Protein AF-A0A218Q944-F1 (afdb_monomer_lite)

Secondary structure (DSSP, 8-state):
---------TT--THHHHHHHHHHHHHHT-TT--EEEEEHHHHHHHHHTGGGSTT--HHHHHHHHHT-HHHHHHHEEEEEETTEEEEE-TTSSEEEEEEEETTEEEEEEEEEHHHH-TTHHHHS---HHHHHHHH--EEE--HHHHSTT-

Foldseek 3Di:
DDDDDDDPPPDDDPVVVVVVVVVVVVCVVAVQQQFEWEFPAQVCQCVVPQVPDPPDDPLVLVRVLSRDPVSVVVQFDADLDPQWTWGDDPPAQKIWIWGDDPSYIYTQHIHGCVVCPPCNSVVDDDDCVPCVVVRPDTHTDDPVVVVVVD

Structure (mmCIF, N/CA/C/O backbone):
data_AF-A0A218Q944-F1
#
_entry.id   AF-A0A218Q944-F1
#
loop_
_atom_site.group_PDB
_atom_site.id
_atom_site.type_symbol
_atom_site.label_atom_id
_atom_site.label_alt_id
_atom_site.label_comp_id
_atom_site.label_asym_id
_atom_site.label_entity_id
_atom_site.label_seq_id
_atom_site.pdbx_PDB_ins_code
_atom_site.Cartn_x
_atom_site.Cartn_y
_atom_site.Cartn_z
_atom_site.occupancy
_atom_site.B_iso_or_equiv
_atom_site.auth_seq_id
_atom_site.auth_comp_id
_atom_site.auth_asym_id
_atom_site.auth_atom_id
_atom_site.pdbx_PDB_model_num
ATOM 1 N N . MET A 1 1 ? -48.894 -8.361 34.290 1.00 38.28 1 MET A N 1
ATOM 2 C CA . MET A 1 1 ? -47.684 -7.757 33.689 1.00 38.28 1 MET A CA 1
ATOM 3 C C . MET A 1 1 ? -47.153 -8.699 32.625 1.00 38.28 1 MET A C 1
ATOM 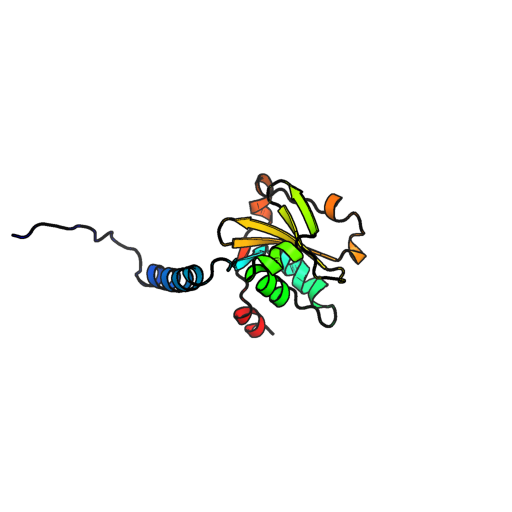5 O O . MET A 1 1 ? -46.630 -9.735 33.010 1.00 38.28 1 MET A O 1
ATOM 9 N N . SER A 1 2 ? -47.337 -8.400 31.334 1.00 38.22 2 SER A N 1
ATOM 10 C CA . SER A 1 2 ? -46.485 -8.900 30.231 1.00 38.22 2 SER A CA 1
ATOM 11 C C . SER A 1 2 ? -47.052 -8.481 28.872 1.00 38.22 2 SER A C 1
ATOM 13 O O . SER A 1 2 ? -48.063 -9.008 28.435 1.00 38.22 2 SER A O 1
ATOM 15 N N . LEU A 1 3 ? -46.377 -7.538 28.223 1.00 32.88 3 LEU A N 1
ATOM 16 C CA . LEU A 1 3 ? -46.339 -7.255 26.780 1.00 32.88 3 LEU A CA 1
ATOM 17 C C . LEU A 1 3 ? -45.047 -6.412 26.567 1.00 32.88 3 LEU A C 1
ATOM 19 O O . LEU A 1 3 ? -44.620 -5.758 27.521 1.00 32.88 3 LEU A O 1
ATOM 23 N N . PRO A 1 4 ? -44.496 -6.243 25.350 1.00 61.34 4 PRO A N 1
ATOM 24 C CA . PRO A 1 4 ? -44.134 -7.245 24.324 1.00 61.34 4 PRO A CA 1
ATOM 25 C C . PRO A 1 4 ? -42.837 -6.862 23.551 1.00 61.34 4 PRO A C 1
ATOM 27 O O . PRO A 1 4 ? -42.647 -5.688 23.282 1.00 61.34 4 PRO A O 1
ATOM 30 N N . TRP A 1 5 ? -41.996 -7.779 23.056 1.00 32.66 5 TRP A N 1
ATOM 31 C CA . TRP A 1 5 ? -41.007 -7.438 21.998 1.00 32.66 5 TRP A CA 1
ATOM 32 C C . TRP A 1 5 ? -40.795 -8.665 21.091 1.00 32.66 5 TRP A C 1
ATOM 34 O O . TRP A 1 5 ? -40.419 -9.722 21.579 1.00 32.66 5 TRP A O 1
ATOM 44 N N . LEU A 1 6 ? -41.303 -8.702 19.853 1.00 36.50 6 LEU A N 1
ATOM 45 C CA . LEU A 1 6 ? -40.901 -7.973 18.637 1.00 36.50 6 LEU A CA 1
ATOM 46 C C . LEU A 1 6 ? -39.575 -8.505 18.061 1.00 36.50 6 LEU A C 1
ATOM 48 O O . LEU A 1 6 ? -38.520 -8.291 18.644 1.00 36.50 6 LEU A O 1
ATOM 52 N N . GLY A 1 7 ? -39.645 -9.135 16.877 1.00 37.97 7 GLY A N 1
ATOM 53 C CA . GLY A 1 7 ? -38.501 -9.168 15.957 1.00 37.97 7 GLY A CA 1
ATOM 54 C C . GLY A 1 7 ? -38.004 -10.513 15.415 1.00 37.97 7 GLY A C 1
ATOM 55 O O . GLY A 1 7 ? -36.804 -10.639 15.211 1.00 37.97 7 GLY A O 1
ATOM 56 N N . MET A 1 8 ? -38.856 -11.496 15.093 1.00 41.44 8 MET A N 1
ATOM 57 C CA . MET A 1 8 ? -38.461 -12.509 14.095 1.00 41.44 8 MET A CA 1
ATOM 58 C C . MET A 1 8 ? -38.542 -11.883 12.697 1.00 41.44 8 MET A C 1
ATOM 60 O O . MET A 1 8 ? -39.564 -11.970 12.015 1.00 41.44 8 MET A O 1
ATOM 64 N N . VAL A 1 9 ? -37.461 -11.229 12.269 1.00 45.34 9 VAL A N 1
ATOM 65 C CA . VAL A 1 9 ? -37.259 -10.916 10.852 1.00 45.34 9 VAL A CA 1
ATOM 66 C C . VAL A 1 9 ? -36.956 -12.235 10.145 1.00 45.34 9 VAL A C 1
ATOM 68 O O . VAL A 1 9 ? -35.946 -12.888 10.397 1.00 45.34 9 VAL A O 1
ATOM 71 N N . LYS A 1 10 ? -37.898 -12.660 9.302 1.00 47.22 10 LYS A N 1
ATOM 72 C CA . LYS A 1 10 ? -37.801 -13.838 8.438 1.00 47.22 10 LYS A CA 1
ATOM 73 C C . LYS A 1 10 ? -36.473 -13.851 7.670 1.00 47.22 10 LYS A C 1
ATOM 75 O O . LYS A 1 10 ? -36.212 -12.951 6.881 1.00 47.22 10 LYS A O 1
ATOM 80 N N . GLY A 1 11 ? -35.732 -14.950 7.802 1.00 47.88 11 GLY A N 1
ATOM 81 C CA . GLY A 1 11 ? -34.994 -15.515 6.670 1.00 47.88 11 GLY A CA 1
ATOM 82 C C . GLY A 1 11 ? -33.526 -15.134 6.493 1.00 47.88 11 GLY A C 1
ATOM 83 O O . GLY A 1 11 ? -33.021 -15.321 5.391 1.00 47.88 11 GLY A O 1
ATOM 84 N N . ILE A 1 12 ? -32.816 -14.668 7.524 1.00 46.25 12 ILE A N 1
ATOM 85 C CA . ILE A 1 12 ? -31.345 -14.623 7.471 1.00 46.25 12 ILE A CA 1
ATOM 86 C C . ILE A 1 12 ? -30.807 -15.880 8.156 1.00 46.25 12 ILE A C 1
ATOM 88 O O . ILE A 1 12 ? -31.102 -16.147 9.319 1.00 46.25 12 ILE A O 1
ATOM 92 N N . LYS A 1 13 ? -30.060 -16.687 7.401 1.00 37.59 13 LYS A N 1
ATOM 93 C CA . LYS A 1 13 ? -29.405 -17.910 7.873 1.00 37.59 13 LYS A CA 1
ATOM 94 C C . LYS A 1 13 ? -28.443 -17.537 9.016 1.00 37.59 13 LYS A C 1
ATOM 96 O O . LYS A 1 13 ? -27.550 -16.718 8.804 1.00 37.59 13 LYS A O 1
ATOM 101 N N . CYS A 1 14 ? -28.652 -18.100 10.211 1.00 45.41 14 CYS A N 1
ATOM 102 C CA . CYS A 1 14 ? -27.908 -17.765 11.441 1.00 45.41 14 CYS A CA 1
ATOM 103 C C . CYS A 1 14 ? -26.383 -17.934 11.327 1.00 45.41 14 CYS A C 1
ATOM 105 O O . CYS A 1 14 ? -25.653 -17.316 12.097 1.00 45.41 14 CYS A O 1
ATOM 107 N N . ASP A 1 15 ? -25.902 -18.701 10.350 1.00 44.22 15 ASP A N 1
ATOM 108 C CA . ASP A 1 15 ? -24.469 -18.908 10.115 1.00 44.22 15 ASP A CA 1
ATOM 109 C C . ASP A 1 15 ? -23.755 -17.592 9.737 1.00 44.22 15 ASP A C 1
ATOM 111 O O . ASP A 1 15 ? -22.644 -17.328 10.188 1.00 44.22 15 ASP A O 1
ATOM 115 N N . TYR A 1 16 ? -24.437 -16.702 9.003 1.00 44.66 16 TYR A N 1
ATOM 116 C CA . TYR A 1 16 ? -23.860 -15.443 8.505 1.00 44.66 16 TYR A CA 1
ATOM 117 C C . TYR A 1 16 ? -23.684 -14.367 9.586 1.00 44.66 16 TYR A C 1
ATOM 119 O O . TYR A 1 16 ? -22.838 -13.486 9.458 1.00 44.66 16 TYR A O 1
ATOM 127 N N . ILE A 1 17 ? -24.503 -14.409 10.641 1.00 49.94 17 ILE A N 1
ATOM 128 C CA . ILE A 1 17 ? -24.461 -13.418 11.727 1.00 49.94 17 ILE A CA 1
ATOM 129 C C . ILE A 1 17 ? -23.348 -13.778 12.717 1.00 49.94 17 ILE A C 1
ATOM 131 O O . ILE A 1 17 ? -22.709 -12.889 13.280 1.00 49.94 17 ILE A O 1
ATOM 135 N N . PHE A 1 18 ? -23.071 -15.072 12.896 1.00 44.50 18 PHE A N 1
ATOM 136 C CA . PHE A 1 18 ? -22.083 -15.528 13.867 1.00 44.50 18 PHE A CA 1
ATOM 137 C C . PHE A 1 18 ? -20.641 -15.394 13.351 1.00 44.50 18 PHE A C 1
ATOM 139 O O . PHE A 1 18 ? -19.799 -14.885 14.090 1.00 44.50 18 PHE A O 1
ATOM 146 N N . GLU A 1 19 ? -20.361 -15.718 12.081 1.00 45.00 19 GLU A N 1
ATOM 147 C CA . GLU A 1 19 ? -19.030 -15.488 11.474 1.00 45.00 19 GLU A CA 1
ATOM 148 C C . GLU A 1 19 ? -18.641 -14.000 11.435 1.00 45.00 19 GLU A C 1
ATOM 150 O O . GLU A 1 19 ? -17.484 -13.640 11.658 1.00 45.00 19 GLU A O 1
ATOM 155 N N . GLN A 1 20 ? -19.606 -13.097 11.222 1.00 46.47 20 GLN A N 1
ATOM 156 C CA . GLN A 1 20 ? -19.336 -11.657 11.311 1.00 46.47 20 GLN A CA 1
ATOM 157 C C . GLN A 1 20 ? -19.089 -11.195 12.753 1.00 46.47 20 GLN A C 1
ATOM 159 O O . GLN A 1 20 ? -18.337 -10.247 12.973 1.00 46.47 20 GLN A O 1
ATOM 164 N N . SER A 1 21 ? -19.689 -11.863 13.742 1.00 43.38 21 SER A N 1
ATOM 165 C CA . SER A 1 21 ? -19.576 -11.466 15.150 1.00 43.38 21 SER A CA 1
ATOM 166 C C . SER A 1 21 ? -18.220 -11.797 15.781 1.00 43.38 21 SER A C 1
ATOM 168 O O . SER A 1 21 ? -17.740 -11.027 16.613 1.00 43.38 21 SER A O 1
ATOM 170 N N . THR A 1 22 ? -17.567 -12.892 15.374 1.00 47.75 22 THR A N 1
ATOM 171 C CA . THR A 1 22 ? -16.248 -13.279 15.905 1.00 47.75 22 THR A CA 1
ATOM 172 C C . THR A 1 22 ? -15.149 -12.343 15.411 1.00 47.75 22 THR A C 1
ATOM 174 O O . THR A 1 22 ? -14.329 -11.889 16.206 1.00 47.75 22 THR A O 1
ATOM 177 N N . THR A 1 23 ? -15.201 -11.970 14.130 1.00 51.75 23 THR A N 1
ATOM 178 C CA . THR A 1 23 ? -14.255 -11.026 13.516 1.00 51.75 23 THR A CA 1
ATOM 179 C C . THR A 1 23 ? -14.332 -9.638 14.169 1.00 51.75 23 THR A C 1
ATOM 181 O O . THR A 1 23 ? -13.312 -9.032 14.486 1.00 51.75 23 THR A O 1
ATOM 184 N N . LEU A 1 24 ? -15.551 -9.172 14.462 1.00 50.66 24 LEU A N 1
ATOM 185 C CA . LEU A 1 24 ? -15.805 -7.845 15.028 1.00 50.66 24 LEU A CA 1
ATOM 186 C C . LEU A 1 24 ? -15.399 -7.736 16.512 1.00 50.66 24 LEU A C 1
ATOM 188 O O . LEU A 1 24 ? -14.976 -6.677 16.975 1.00 50.66 24 LEU A O 1
ATOM 192 N N . LEU A 1 25 ? -15.496 -8.829 17.279 1.00 47.94 25 LEU A N 1
ATOM 193 C CA . LEU A 1 25 ? -15.081 -8.865 18.689 1.00 47.94 25 LEU A CA 1
ATOM 194 C C . LEU A 1 25 ? -13.556 -8.918 18.874 1.00 47.94 25 LEU A C 1
ATOM 196 O O . LEU A 1 25 ? -13.054 -8.378 19.864 1.00 47.94 25 LEU A O 1
ATOM 200 N N . GLU A 1 26 ? -12.814 -9.520 17.940 1.00 49.59 26 GLU A N 1
ATOM 201 C CA . GLU A 1 26 ? -11.347 -9.433 17.933 1.00 49.59 26 GLU A CA 1
ATOM 202 C C . GLU A 1 26 ? -10.850 -8.036 17.524 1.00 49.59 26 GLU A C 1
ATOM 204 O O . GLU A 1 26 ? -9.896 -7.533 18.125 1.00 49.59 26 GLU A O 1
ATOM 209 N N . GLU A 1 27 ? -11.545 -7.359 16.601 1.00 48.62 27 GLU A N 1
ATOM 210 C CA . GLU A 1 27 ? -11.256 -5.976 16.183 1.00 48.62 27 GLU A CA 1
ATOM 211 C C . GLU A 1 27 ? -11.423 -4.947 17.314 1.00 48.62 27 GLU A C 1
ATOM 213 O O . GLU A 1 27 ? -10.605 -4.039 17.453 1.00 48.62 27 GLU A O 1
ATOM 218 N N . ILE A 1 28 ? -12.429 -5.094 18.187 1.00 46.97 28 ILE A N 1
ATOM 219 C CA . ILE A 1 28 ? -12.673 -4.139 19.292 1.00 46.97 28 ILE A CA 1
ATOM 220 C C . ILE A 1 28 ? -11.555 -4.172 20.351 1.00 46.97 28 ILE A C 1
ATOM 222 O O . ILE A 1 28 ? -11.343 -3.194 21.071 1.00 46.97 28 ILE A O 1
ATOM 226 N N . ARG A 1 29 ? -10.799 -5.272 20.457 1.00 45.06 29 ARG A N 1
ATOM 227 C CA . ARG A 1 29 ? -9.744 -5.420 21.474 1.00 45.06 29 ARG A CA 1
ATOM 228 C C . ARG A 1 29 ? -8.421 -4.747 21.112 1.00 45.06 29 ARG A C 1
ATOM 230 O O . ARG A 1 29 ? -7.565 -4.629 21.989 1.00 45.06 29 ARG A O 1
ATOM 237 N N . LYS A 1 30 ? -8.235 -4.295 19.868 1.00 51.84 30 LYS A N 1
ATOM 238 C CA . LYS A 1 30 ? -6.999 -3.645 19.418 1.00 51.84 30 LYS A CA 1
ATOM 239 C C . LYS A 1 30 ? -7.340 -2.449 18.519 1.00 51.84 30 LYS A C 1
ATOM 241 O O . LYS A 1 30 ? -7.722 -2.650 17.372 1.00 51.84 30 LYS A O 1
ATOM 246 N N . PRO A 1 31 ? -7.156 -1.202 18.983 1.00 48.78 31 PRO A N 1
ATOM 247 C 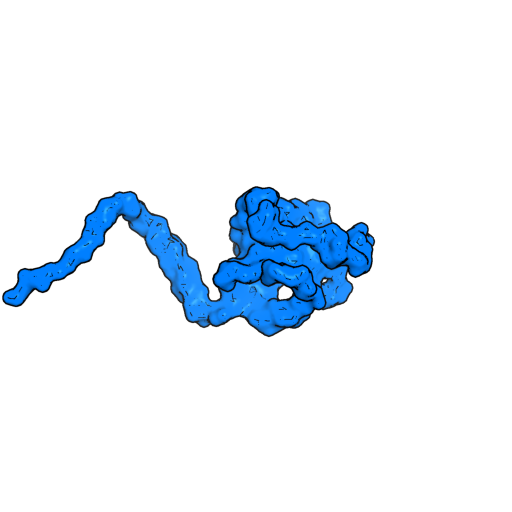CA . PRO A 1 31 ? -7.599 0.001 18.266 1.00 48.78 31 PRO A CA 1
ATOM 248 C C . PRO A 1 31 ? -6.881 0.270 16.925 1.00 48.78 31 PRO A C 1
ATOM 250 O O . PRO A 1 31 ? -7.172 1.272 16.279 1.00 48.78 31 PRO A O 1
ATOM 253 N N . SER A 1 32 ? -5.956 -0.597 16.500 1.00 55.28 32 SER A N 1
ATOM 254 C CA . SER A 1 32 ? -5.100 -0.433 15.321 1.00 55.28 32 SER A CA 1
ATOM 255 C C . SER A 1 32 ? -5.125 -1.613 14.343 1.00 55.28 32 SER A C 1
ATOM 257 O O . SER A 1 32 ? -4.183 -1.745 13.573 1.00 55.28 32 SER A O 1
ATOM 259 N N . VAL A 1 33 ? -6.131 -2.496 14.362 1.00 74.31 33 VAL A N 1
ATOM 260 C CA . VAL A 1 33 ? -6.183 -3.643 13.432 1.00 74.31 33 VAL A CA 1
ATOM 261 C C . VAL A 1 33 ? -6.850 -3.206 12.136 1.00 74.31 33 VAL A C 1
ATOM 263 O O . VAL A 1 33 ? -8.041 -3.413 11.927 1.00 74.31 33 VAL A O 1
ATOM 266 N N . LEU A 1 34 ? -6.084 -2.558 11.259 1.00 88.19 34 LEU A N 1
ATOM 267 C CA . LEU A 1 34 ? -6.475 -2.556 9.860 1.00 88.19 34 LEU A CA 1
ATOM 268 C C . LEU A 1 34 ? -6.336 -3.982 9.330 1.00 88.19 34 LEU A C 1
ATOM 270 O O . LEU A 1 34 ? -5.395 -4.702 9.664 1.00 88.19 34 LEU A O 1
ATOM 274 N N . VAL A 1 35 ? -7.248 -4.368 8.452 1.00 87.44 35 VAL A N 1
ATOM 275 C CA . VAL A 1 35 ? -7.150 -5.627 7.716 1.00 87.44 35 VAL A CA 1
ATOM 276 C C . VAL A 1 35 ? -6.739 -5.303 6.280 1.00 87.44 35 VAL A C 1
ATOM 278 O O . VAL A 1 35 ? -7.409 -4.484 5.640 1.00 87.44 35 VAL A O 1
ATOM 281 N N . PRO A 1 36 ? -5.641 -5.879 5.758 1.00 91.56 36 PRO A N 1
ATOM 282 C CA . PRO A 1 36 ? -5.214 -5.637 4.391 1.00 91.56 36 PRO A CA 1
ATOM 283 C C . PRO A 1 36 ? -6.100 -6.396 3.397 1.00 91.56 36 PRO A C 1
ATOM 285 O O . PRO A 1 36 ? -6.316 -7.604 3.497 1.00 91.56 36 PRO A O 1
ATOM 288 N N . PHE A 1 37 ? -6.591 -5.671 2.397 1.00 92.81 37 PHE A N 1
ATOM 289 C CA . PHE A 1 37 ? -7.299 -6.219 1.251 1.00 92.81 37 PHE A CA 1
ATOM 290 C C . PHE A 1 37 ? -6.564 -5.832 -0.022 1.00 92.81 37 PHE A C 1
ATOM 292 O O . PHE A 1 37 ? -6.426 -4.647 -0.328 1.00 92.81 37 PHE A O 1
ATOM 299 N N . LEU A 1 38 ? -6.119 -6.814 -0.793 1.00 93.88 38 LEU A N 1
ATOM 300 C CA . LEU A 1 38 ? -5.394 -6.571 -2.030 1.00 93.88 38 LEU A CA 1
ATOM 301 C C . LEU A 1 38 ? -6.353 -6.633 -3.215 1.00 93.88 38 LEU A C 1
ATOM 303 O O . LEU A 1 38 ? -7.147 -7.563 -3.353 1.00 93.88 38 LEU A O 1
ATOM 307 N N . SER A 1 39 ? -6.262 -5.643 -4.097 1.00 94.69 39 SER A N 1
ATOM 308 C CA . SER A 1 39 ? -6.854 -5.745 -5.431 1.00 94.69 39 SER A CA 1
ATOM 309 C C . SER A 1 39 ? -6.217 -6.891 -6.221 1.00 94.69 39 SER A C 1
ATOM 311 O O . SER A 1 39 ? -5.067 -7.264 -5.976 1.00 94.69 39 SER A O 1
ATOM 313 N N . GLN A 1 40 ? -6.910 -7.390 -7.247 1.00 90.00 40 GLN A N 1
ATOM 314 C CA . GLN A 1 40 ? -6.333 -8.379 -8.172 1.00 90.00 40 GLN A CA 1
ATOM 315 C C . GLN A 1 40 ? -4.994 -7.921 -8.769 1.00 90.00 40 GLN A C 1
ATOM 317 O O . GLN A 1 40 ? -4.078 -8.721 -8.950 1.00 90.00 40 GLN A O 1
ATOM 322 N N . LYS A 1 41 ? -4.861 -6.618 -9.038 1.00 92.44 41 LYS A N 1
ATOM 323 C CA . LYS A 1 41 ? -3.633 -6.054 -9.592 1.00 92.44 41 LYS A CA 1
ATOM 324 C C . LYS A 1 41 ? -2.497 -6.043 -8.574 1.00 92.44 41 LYS A C 1
ATOM 326 O O . LYS A 1 41 ? -1.405 -6.474 -8.912 1.00 92.44 41 LYS A O 1
ATOM 331 N N . ALA A 1 42 ? -2.768 -5.639 -7.333 1.00 91.44 42 ALA A N 1
ATOM 332 C CA . ALA A 1 42 ? -1.786 -5.701 -6.252 1.00 91.44 42 ALA A CA 1
ATOM 333 C C . ALA A 1 42 ? -1.342 -7.138 -5.947 1.00 91.44 42 ALA A C 1
ATOM 335 O O . ALA A 1 42 ? -0.184 -7.355 -5.621 1.00 91.44 42 ALA A O 1
ATOM 336 N N . ILE A 1 43 ? -2.237 -8.118 -6.082 1.00 88.00 43 ILE A N 1
ATOM 337 C CA . ILE A 1 43 ? -1.894 -9.540 -5.963 1.00 88.00 43 ILE A CA 1
ATOM 338 C C . ILE A 1 43 ? -0.877 -9.917 -7.038 1.00 88.00 43 ILE A C 1
ATOM 340 O O . ILE A 1 43 ? 0.224 -10.333 -6.693 1.00 88.00 43 ILE A O 1
ATOM 344 N N . SER A 1 44 ? -1.191 -9.701 -8.317 1.00 87.38 44 SER A N 1
ATOM 345 C CA . SER A 1 44 ? -0.244 -9.983 -9.406 1.00 87.38 44 SER A CA 1
ATOM 346 C C . SER A 1 44 ? 1.075 -9.225 -9.215 1.00 87.38 44 SER A C 1
ATOM 348 O O . SER A 1 44 ? 2.139 -9.831 -9.256 1.00 87.38 44 SER A O 1
ATOM 350 N N . ASP A 1 45 ? 1.029 -7.934 -8.873 1.00 89.31 45 ASP A N 1
ATOM 351 C CA . ASP A 1 45 ? 2.229 -7.143 -8.590 1.00 89.31 45 ASP A CA 1
ATOM 352 C C . ASP A 1 45 ? 3.088 -7.763 -7.455 1.00 89.31 45 ASP A C 1
ATOM 354 O O . ASP A 1 45 ? 4.316 -7.840 -7.556 1.00 89.31 45 ASP A O 1
ATOM 358 N N . CYS A 1 46 ? 2.459 -8.223 -6.368 1.00 84.75 46 CYS A N 1
ATOM 359 C CA . CYS A 1 46 ? 3.143 -8.856 -5.243 1.00 84.75 46 CYS A CA 1
ATOM 360 C C . CYS A 1 46 ? 3.741 -10.216 -5.625 1.00 84.75 46 CYS A C 1
ATOM 362 O O . CYS A 1 46 ? 4.923 -10.441 -5.372 1.00 84.75 46 CYS A O 1
ATOM 364 N N . PHE A 1 47 ? 2.960 -11.112 -6.232 1.00 79.69 47 PHE A N 1
ATOM 365 C CA . PHE A 1 47 ? 3.370 -12.496 -6.501 1.00 79.69 47 PHE A CA 1
ATOM 366 C C . PHE A 1 47 ? 4.278 -12.628 -7.728 1.00 79.69 47 PHE A C 1
ATOM 368 O O . PHE A 1 47 ? 5.261 -13.370 -7.705 1.00 79.69 47 PHE A O 1
ATOM 375 N N . ASP A 1 48 ? 4.002 -11.879 -8.793 1.00 79.38 48 ASP A N 1
ATOM 376 C CA . ASP A 1 48 ? 4.730 -12.010 -10.055 1.00 79.38 48 ASP A CA 1
ATOM 377 C C . ASP A 1 48 ? 6.046 -11.233 -10.067 1.00 79.38 48 ASP A C 1
ATOM 379 O O . ASP A 1 48 ? 6.867 -11.439 -10.968 1.00 79.38 48 ASP A O 1
ATOM 383 N N . ASN A 1 49 ? 6.273 -10.358 -9.086 1.00 79.19 49 ASN A N 1
ATOM 384 C CA . ASN A 1 49 ? 7.414 -9.453 -9.100 1.00 79.19 49 ASN A CA 1
ATOM 385 C C . ASN A 1 49 ? 8.104 -9.321 -7.740 1.00 79.19 49 ASN A C 1
ATOM 387 O O . ASN A 1 49 ? 9.293 -9.615 -7.636 1.00 79.19 49 ASN A O 1
ATOM 391 N N . ILE A 1 50 ? 7.386 -8.890 -6.699 1.00 78.38 50 ILE A N 1
ATOM 392 C CA . ILE A 1 50 ? 8.018 -8.534 -5.418 1.00 78.38 50 ILE A CA 1
ATOM 393 C C . ILE A 1 50 ? 8.446 -9.781 -4.632 1.00 78.38 50 ILE A C 1
ATOM 395 O O . ILE A 1 50 ? 9.587 -9.851 -4.186 1.00 78.38 50 ILE A O 1
ATOM 399 N N . ALA A 1 51 ? 7.584 -10.793 -4.530 1.00 74.19 51 ALA A N 1
ATOM 400 C CA . ALA A 1 51 ? 7.846 -12.037 -3.801 1.00 74.19 51 ALA A CA 1
ATOM 401 C C . ALA A 1 51 ? 8.965 -12.900 -4.418 1.00 74.19 51 ALA A C 1
ATOM 403 O O . ALA A 1 51 ? 9.402 -13.874 -3.813 1.00 74.19 51 ALA A O 1
ATOM 404 N N . LYS A 1 52 ? 9.431 -12.557 -5.627 1.00 74.19 52 LYS A N 1
ATOM 405 C CA . LYS A 1 52 ? 10.572 -13.211 -6.287 1.00 74.19 52 LYS A CA 1
ATOM 406 C C . LYS A 1 52 ? 11.925 -12.705 -5.781 1.00 74.19 52 LYS A C 1
ATOM 408 O O . LYS A 1 52 ? 12.950 -13.264 -6.159 1.00 74.19 52 LYS A O 1
ATOM 413 N N . LEU A 1 53 ? 11.944 -11.632 -4.990 1.00 72.81 53 LEU A N 1
ATOM 414 C CA . LEU A 1 53 ? 13.151 -11.142 -4.333 1.00 72.81 53 LEU A CA 1
ATOM 415 C C . LEU A 1 53 ? 13.437 -11.972 -3.080 1.00 72.81 53 LEU A C 1
ATOM 417 O O . LEU A 1 53 ? 12.528 -12.229 -2.289 1.00 72.81 53 LEU A O 1
ATOM 421 N N . ASP A 1 54 ? 14.705 -12.332 -2.878 1.00 58.06 54 ASP A N 1
ATOM 422 C CA . ASP A 1 54 ? 15.146 -12.987 -1.647 1.00 58.06 54 ASP A CA 1
ATOM 423 C C . ASP A 1 54 ? 14.737 -12.151 -0.421 1.00 58.06 54 ASP A C 1
ATOM 425 O O . ASP A 1 54 ? 14.910 -10.930 -0.394 1.00 58.06 54 ASP A O 1
ATOM 429 N N . ASP A 1 55 ? 14.175 -12.823 0.589 1.00 64.94 55 ASP A N 1
ATOM 430 C CA . ASP A 1 55 ? 13.751 -12.241 1.874 1.00 64.94 55 ASP A CA 1
ATOM 431 C C . ASP A 1 55 ? 12.629 -11.174 1.788 1.00 64.94 55 ASP A C 1
ATOM 433 O O . ASP A 1 55 ? 12.385 -10.398 2.722 1.00 64.94 55 ASP A O 1
ATOM 437 N N . CYS A 1 56 ? 11.890 -11.138 0.672 1.00 73.31 56 CYS A N 1
ATOM 438 C CA . CYS A 1 56 ? 10.729 -10.268 0.519 1.00 73.31 56 CYS A CA 1
ATOM 439 C C . CYS A 1 56 ? 9.414 -11.041 0.677 1.00 73.31 56 CYS A C 1
ATOM 441 O O . CYS A 1 56 ? 8.983 -11.770 -0.212 1.00 73.31 56 CYS A O 1
ATOM 443 N N . ASP A 1 57 ? 8.745 -10.829 1.811 1.00 83.81 57 ASP A N 1
ATOM 444 C CA . ASP A 1 57 ? 7.353 -11.234 2.024 1.00 83.81 57 ASP A CA 1
ATOM 445 C C . ASP A 1 57 ? 6.442 -9.991 2.106 1.00 83.81 57 ASP A C 1
ATOM 447 O O . ASP A 1 57 ? 6.371 -9.341 3.164 1.00 83.81 57 ASP A O 1
ATOM 451 N N . PRO A 1 58 ? 5.768 -9.631 0.994 1.00 86.50 58 PRO A N 1
ATOM 452 C CA . PRO A 1 58 ? 4.836 -8.509 0.935 1.00 86.50 58 PRO A CA 1
ATOM 453 C C . PRO A 1 58 ? 3.675 -8.642 1.916 1.00 86.50 58 PRO A C 1
ATOM 455 O O . PRO A 1 58 ? 3.257 -7.653 2.519 1.00 86.50 58 PRO A O 1
ATOM 458 N N . ILE A 1 59 ? 3.159 -9.858 2.095 1.00 87.62 59 ILE A N 1
ATOM 459 C CA . ILE A 1 59 ? 1.956 -10.101 2.889 1.00 87.62 59 ILE A CA 1
ATOM 460 C C . ILE A 1 59 ? 2.268 -9.969 4.371 1.00 87.62 59 ILE A C 1
ATOM 462 O O . ILE A 1 59 ? 1.553 -9.261 5.086 1.00 87.62 59 ILE A O 1
ATOM 466 N N . SER A 1 60 ? 3.375 -10.556 4.826 1.00 87.06 60 SER A N 1
ATOM 467 C CA . SER A 1 60 ? 3.837 -10.374 6.206 1.00 87.06 60 SER A CA 1
ATOM 468 C C . SER A 1 60 ? 4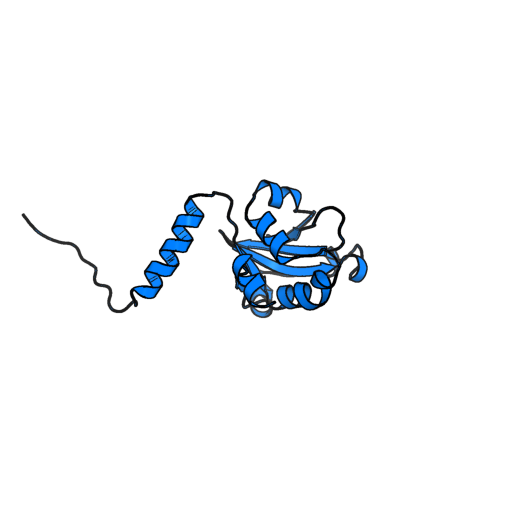.145 -8.907 6.514 1.00 87.06 60 SER A C 1
ATOM 470 O O . SER A 1 60 ? 3.851 -8.425 7.610 1.00 87.06 60 SER A O 1
ATOM 472 N N . TYR A 1 61 ? 4.714 -8.163 5.558 1.00 89.81 61 TYR A N 1
ATOM 473 C CA . TYR A 1 61 ? 4.944 -6.728 5.724 1.00 89.81 61 TYR A CA 1
ATOM 474 C C . TYR A 1 61 ? 3.632 -5.948 5.859 1.00 89.81 61 TYR A C 1
ATOM 476 O O . TYR A 1 61 ? 3.456 -5.234 6.846 1.00 89.81 61 TYR A O 1
ATOM 484 N N . LEU A 1 62 ? 2.702 -6.110 4.915 1.00 90.75 62 LEU A N 1
ATOM 485 C CA . LEU A 1 62 ? 1.411 -5.420 4.934 1.00 90.75 62 LEU A CA 1
ATOM 486 C C . LEU A 1 62 ? 0.617 -5.761 6.197 1.00 90.75 62 LEU A C 1
ATOM 488 O O . LEU A 1 62 ? 0.071 -4.862 6.825 1.00 90.75 62 LEU A O 1
ATOM 492 N N . SER A 1 63 ? 0.632 -7.023 6.627 1.00 88.94 63 SER A N 1
ATOM 493 C CA . SER A 1 63 ? -0.024 -7.462 7.863 1.00 88.94 63 SER A CA 1
ATOM 494 C C . SER A 1 63 ? 0.586 -6.800 9.099 1.00 88.94 63 SER A C 1
ATOM 496 O O . SER A 1 63 ? -0.138 -6.347 9.982 1.00 88.94 63 SER A O 1
ATOM 498 N N . ARG A 1 64 ? 1.917 -6.682 9.173 1.00 88.31 64 ARG A N 1
ATOM 499 C CA . ARG A 1 64 ? 2.593 -5.970 10.272 1.00 88.31 64 ARG A CA 1
ATOM 500 C C . ARG A 1 64 ? 2.230 -4.491 10.312 1.00 88.31 64 ARG A C 1
ATOM 502 O O . ARG A 1 64 ? 1.941 -3.970 11.383 1.00 88.31 64 ARG A O 1
ATOM 509 N N . VAL A 1 65 ? 2.242 -3.837 9.153 1.00 90.56 65 VAL A N 1
ATOM 510 C CA . VAL A 1 65 ? 1.885 -2.420 9.023 1.00 90.56 65 VAL A CA 1
ATOM 511 C C . VAL A 1 65 ? 0.420 -2.194 9.387 1.00 90.56 65 VAL A C 1
ATOM 513 O O . VAL A 1 65 ? 0.099 -1.245 10.090 1.00 90.56 65 VAL A O 1
ATOM 516 N N . ALA A 1 66 ? -0.465 -3.084 8.948 1.00 89.62 66 ALA A N 1
ATOM 517 C CA . ALA A 1 66 ? -1.890 -2.981 9.203 1.00 89.62 66 ALA A CA 1
ATOM 518 C C . ALA A 1 66 ? -2.251 -3.192 10.683 1.00 89.62 66 ALA A C 1
ATOM 520 O O . ALA A 1 66 ? -3.241 -2.635 11.132 1.00 89.62 66 ALA A O 1
ATOM 521 N N . ASN A 1 67 ? -1.435 -3.920 11.452 1.00 87.25 67 ASN A N 1
ATOM 522 C CA . ASN A 1 67 ? -1.686 -4.204 12.870 1.00 87.25 67 ASN A CA 1
ATOM 523 C C . ASN A 1 67 ? -1.140 -3.152 13.859 1.00 87.25 67 ASN A C 1
ATOM 525 O O . ASN A 1 67 ? -1.424 -3.244 15.057 1.00 87.25 67 ASN A O 1
ATOM 529 N N . SER A 1 68 ? -0.346 -2.174 13.410 1.00 86.50 68 SER A N 1
ATOM 530 C CA . SER A 1 68 ? 0.239 -1.140 14.276 1.00 86.50 68 SER A CA 1
ATOM 531 C C . SER A 1 68 ? 0.138 0.234 13.630 1.00 86.50 68 SER A C 1
ATOM 533 O O . SER A 1 68 ? 0.677 0.474 12.550 1.00 86.50 68 SER A O 1
ATOM 535 N N . THR A 1 69 ? -0.499 1.165 14.339 1.00 86.00 69 THR A N 1
ATOM 536 C CA . THR A 1 69 ? -0.605 2.563 13.908 1.00 86.00 69 THR A CA 1
ATOM 537 C C . THR A 1 69 ? 0.778 3.189 13.745 1.00 86.00 69 THR A C 1
ATOM 539 O O . THR A 1 69 ? 1.032 3.884 12.767 1.00 86.00 69 THR A O 1
ATOM 542 N N . GLU A 1 70 ? 1.708 2.900 14.653 1.00 87.94 70 GLU A N 1
ATOM 543 C CA . GLU A 1 70 ? 3.085 3.387 14.591 1.00 87.94 70 GLU A CA 1
ATOM 544 C C . GLU A 1 70 ? 3.803 2.849 13.350 1.00 87.94 70 GLU A C 1
ATOM 546 O O . GLU A 1 70 ? 4.463 3.606 12.637 1.00 87.94 70 GLU A O 1
ATOM 551 N N . ALA A 1 71 ? 3.648 1.554 13.056 1.00 89.38 71 ALA A N 1
ATOM 552 C CA . ALA A 1 71 ? 4.219 0.945 11.861 1.00 89.38 71 ALA A CA 1
ATOM 553 C C . ALA A 1 71 ? 3.629 1.549 10.579 1.00 89.38 71 ALA A C 1
ATOM 555 O O . ALA A 1 71 ? 4.369 1.774 9.622 1.00 89.38 71 ALA A O 1
ATOM 556 N N . LEU A 1 72 ? 2.327 1.851 10.567 1.00 90.69 72 LEU A N 1
ATOM 557 C CA . LEU A 1 72 ? 1.662 2.542 9.467 1.00 90.69 72 LEU A CA 1
ATOM 558 C C . LEU A 1 72 ? 2.215 3.945 9.244 1.00 90.69 72 LEU A C 1
ATOM 560 O O . LEU A 1 72 ? 2.590 4.267 8.118 1.00 90.69 72 LEU A O 1
ATOM 564 N N . GLU A 1 73 ? 2.307 4.764 10.290 1.00 90.44 73 GLU A N 1
ATOM 565 C CA . GLU A 1 73 ? 2.841 6.122 10.164 1.00 90.44 73 GLU A CA 1
ATOM 566 C C . GLU A 1 73 ? 4.311 6.122 9.726 1.00 90.44 73 GLU A C 1
ATOM 568 O O . GLU A 1 73 ? 4.689 6.913 8.866 1.00 90.44 73 GLU A O 1
ATOM 573 N N . LEU A 1 74 ? 5.131 5.195 10.235 1.00 91.81 74 LEU A N 1
ATOM 574 C CA . LEU A 1 74 ? 6.528 5.045 9.809 1.00 91.81 74 LEU A CA 1
ATOM 575 C C . LEU A 1 74 ? 6.667 4.537 8.368 1.00 91.81 74 LEU A C 1
ATOM 577 O O . LEU A 1 74 ? 7.654 4.841 7.697 1.00 91.81 74 LEU A O 1
ATOM 581 N N . ALA A 1 75 ? 5.708 3.741 7.896 1.00 93.12 75 ALA A N 1
ATOM 582 C CA . ALA A 1 75 ? 5.714 3.197 6.547 1.00 93.12 75 ALA A CA 1
ATOM 583 C C . ALA A 1 75 ? 5.232 4.205 5.494 1.00 93.12 75 ALA A C 1
ATOM 585 O O . ALA A 1 75 ? 5.590 4.054 4.322 1.00 93.12 75 ALA A O 1
ATOM 586 N N . LYS A 1 76 ? 4.440 5.220 5.872 1.00 94.31 76 LYS A N 1
ATOM 587 C CA . LYS A 1 76 ? 3.972 6.269 4.954 1.00 94.31 76 LYS A CA 1
ATOM 588 C C . LYS A 1 76 ? 5.155 7.014 4.347 1.00 94.31 76 LYS A C 1
ATOM 590 O O . LYS A 1 76 ? 5.947 7.648 5.034 1.00 94.31 76 LYS A O 1
ATOM 595 N N . HIS A 1 77 ? 5.240 6.963 3.025 1.00 92.31 77 HIS A N 1
ATOM 596 C CA . HIS A 1 77 ? 6.316 7.570 2.256 1.00 92.31 77 HIS A CA 1
ATOM 597 C C . HIS A 1 77 ? 5.841 8.815 1.507 1.00 92.31 77 HIS A C 1
ATOM 599 O O . HIS A 1 77 ? 6.413 9.888 1.669 1.00 92.31 77 HIS A O 1
ATOM 605 N N . ILE A 1 78 ? 4.801 8.683 0.678 1.00 93.00 78 ILE A N 1
ATOM 606 C CA . ILE A 1 78 ? 4.310 9.772 -0.178 1.00 93.00 78 ILE A CA 1
ATOM 607 C C . ILE A 1 78 ? 2.790 9.811 -0.099 1.00 93.00 78 ILE A C 1
ATOM 609 O O . ILE A 1 78 ? 2.138 8.815 -0.396 1.00 93.00 78 ILE A O 1
ATOM 613 N N . ASN A 1 79 ? 2.223 10.965 0.249 1.00 92.19 79 ASN A N 1
ATOM 614 C CA . ASN A 1 79 ? 0.787 11.207 0.132 1.00 92.19 79 ASN A CA 1
ATOM 615 C C . ASN A 1 79 ? 0.467 11.665 -1.299 1.00 92.19 79 ASN A C 1
ATOM 617 O O . ASN A 1 79 ? 1.042 12.641 -1.778 1.00 92.19 79 ASN A O 1
ATOM 621 N N . VAL A 1 80 ? -0.423 10.943 -1.980 1.00 87.19 80 VAL A N 1
ATOM 622 C CA . VAL A 1 80 ? -0.785 11.179 -3.390 1.00 87.19 80 VAL A CA 1
ATOM 623 C C . VAL A 1 80 ? -2.083 11.996 -3.510 1.00 87.19 80 VAL A C 1
ATOM 625 O O . VAL A 1 80 ? -2.451 12.426 -4.601 1.00 87.19 80 VAL A O 1
ATOM 628 N N . GLY A 1 81 ? -2.763 12.259 -2.389 1.00 85.69 81 GLY A N 1
ATOM 629 C CA . GLY A 1 81 ? -4.095 12.862 -2.349 1.00 85.69 81 GLY A CA 1
ATOM 630 C C . GLY A 1 81 ? -5.213 11.821 -2.451 1.00 85.69 81 GLY A C 1
ATOM 631 O O . GLY A 1 81 ? -4.963 10.633 -2.638 1.00 85.69 81 GLY A O 1
ATOM 632 N N . ASN A 1 82 ? -6.467 12.255 -2.286 1.00 85.12 82 ASN A N 1
ATOM 633 C CA . ASN A 1 82 ? -7.664 11.395 -2.345 1.00 85.12 82 ASN A CA 1
ATOM 634 C C . ASN A 1 82 ? -7.619 10.182 -1.391 1.00 85.12 82 ASN A C 1
ATOM 636 O O . ASN A 1 82 ? -8.112 9.103 -1.708 1.00 85.12 82 ASN A O 1
ATOM 640 N N . GLY A 1 83 ? -6.976 10.341 -0.230 1.00 88.31 83 GLY A N 1
ATOM 641 C CA . GLY A 1 83 ? -6.817 9.267 0.756 1.00 88.31 83 GLY A CA 1
ATOM 642 C C . GLY A 1 83 ? -5.797 8.186 0.377 1.00 88.31 83 GLY A C 1
ATOM 643 O O . GLY A 1 83 ? -5.668 7.209 1.115 1.00 88.31 83 GLY A O 1
ATOM 644 N N . LEU A 1 84 ? -5.068 8.354 -0.733 1.00 93.12 84 LEU A N 1
ATOM 645 C CA . LEU A 1 84 ? -4.019 7.442 -1.172 1.00 93.12 84 LEU A CA 1
ATOM 646 C C . LEU A 1 84 ? -2.643 7.858 -0.665 1.00 93.12 84 LEU A C 1
ATOM 648 O O . LEU A 1 84 ? -2.251 9.028 -0.717 1.00 93.12 84 LEU A O 1
ATOM 652 N N . TYR A 1 85 ? -1.862 6.865 -0.264 1.00 94.81 85 TYR A N 1
ATOM 653 C CA . TYR A 1 85 ? -0.461 7.049 0.067 1.00 94.81 85 TYR A CA 1
ATOM 654 C C . TYR A 1 85 ? 0.369 5.823 -0.303 1.00 94.81 85 TYR A C 1
ATOM 656 O O . TYR A 1 85 ? -0.097 4.684 -0.282 1.00 94.81 85 TYR A O 1
ATOM 664 N N . TRP A 1 86 ? 1.622 6.075 -0.661 1.00 96.00 86 TRP A N 1
ATOM 665 C CA . TRP A 1 86 ? 2.623 5.044 -0.872 1.00 96.00 86 TRP A CA 1
ATOM 666 C C . TRP A 1 86 ? 3.238 4.638 0.460 1.00 96.00 86 TRP A C 1
ATOM 668 O O . TRP A 1 86 ? 3.697 5.495 1.217 1.00 96.00 86 TRP A O 1
ATOM 678 N N . LEU A 1 87 ? 3.297 3.336 0.709 1.00 94.94 87 LEU A N 1
ATOM 679 C CA . LEU A 1 87 ? 4.069 2.722 1.779 1.00 94.94 87 LEU A CA 1
ATOM 680 C C . LEU A 1 87 ? 5.447 2.291 1.277 1.00 94.94 87 LEU A C 1
ATOM 682 O O . LEU A 1 87 ? 5.598 1.897 0.116 1.00 94.94 87 LEU A O 1
ATOM 686 N N . LYS A 1 88 ? 6.440 2.329 2.167 1.00 93.00 88 LYS A N 1
ATOM 687 C CA . LYS A 1 88 ? 7.817 1.893 1.917 1.00 93.00 88 LYS A CA 1
ATOM 688 C C . LYS A 1 88 ? 8.353 1.061 3.079 1.00 93.00 88 LYS A C 1
ATOM 690 O O . LYS A 1 88 ? 8.296 1.472 4.238 1.00 93.00 88 LYS A O 1
ATOM 695 N N . ARG A 1 89 ? 8.967 -0.082 2.762 1.00 87.00 89 ARG A N 1
ATOM 696 C CA . ARG A 1 89 ? 9.593 -0.972 3.747 1.00 87.00 89 ARG A CA 1
ATOM 697 C C . ARG A 1 89 ? 11.065 -0.611 3.994 1.00 87.00 89 ARG A C 1
ATOM 699 O O . ARG A 1 89 ? 11.990 -1.271 3.540 1.00 87.00 89 ARG A O 1
ATOM 706 N N . GLY A 1 90 ? 11.334 0.436 4.768 1.00 84.31 90 GLY A N 1
ATOM 707 C CA . GLY A 1 90 ? 12.719 0.772 5.131 1.00 84.31 90 GLY A CA 1
ATOM 708 C C . GLY A 1 90 ? 13.596 1.074 3.902 1.00 84.31 90 GLY A C 1
ATOM 709 O O . GLY A 1 90 ? 13.312 2.018 3.172 1.00 84.31 90 GLY A O 1
ATOM 710 N N . ARG A 1 91 ? 14.681 0.317 3.672 1.00 81.50 91 ARG A N 1
ATOM 711 C CA . ARG A 1 91 ? 15.661 0.569 2.583 1.00 81.50 91 ARG A CA 1
ATOM 712 C C . ARG A 1 91 ? 15.428 -0.232 1.297 1.00 81.50 91 ARG A C 1
ATOM 714 O O . ARG A 1 91 ? 16.281 -0.236 0.418 1.00 81.50 91 ARG A O 1
ATOM 721 N N . THR A 1 92 ? 14.295 -0.897 1.175 1.00 87.06 92 THR A N 1
ATOM 722 C CA . THR A 1 92 ? 13.936 -1.689 -0.003 1.00 87.06 92 THR A CA 1
ATOM 723 C C . THR A 1 92 ? 13.421 -0.819 -1.159 1.00 87.06 92 THR A C 1
ATOM 725 O O . THR A 1 92 ? 13.185 0.393 -1.019 1.00 87.06 92 THR A O 1
ATOM 728 N N . THR A 1 93 ? 13.208 -1.442 -2.320 1.00 88.69 93 THR A N 1
ATOM 729 C CA . THR A 1 93 ? 12.632 -0.799 -3.511 1.00 88.69 93 THR A CA 1
ATOM 730 C C . THR A 1 93 ? 11.133 -1.053 -3.678 1.00 88.69 93 THR A C 1
ATOM 732 O O . THR A 1 93 ? 10.511 -0.391 -4.500 1.00 88.69 93 THR A O 1
ATOM 735 N N . ASP A 1 94 ? 10.514 -1.930 -2.885 1.00 90.81 94 ASP A N 1
ATOM 736 C CA . ASP A 1 94 ? 9.073 -2.199 -2.930 1.00 90.81 94 ASP A CA 1
ATOM 737 C C . ASP A 1 94 ? 8.245 -1.015 -2.406 1.00 90.81 94 ASP A C 1
ATOM 739 O O . ASP A 1 94 ? 8.554 -0.384 -1.388 1.00 90.81 94 ASP A O 1
ATOM 743 N N . ARG A 1 95 ? 7.186 -0.675 -3.139 1.00 93.75 95 ARG A N 1
ATOM 744 C CA . ARG A 1 95 ? 6.250 0.399 -2.798 1.00 93.75 95 ARG A CA 1
ATOM 745 C C . ARG A 1 95 ? 4.832 -0.131 -2.914 1.00 93.75 95 ARG A C 1
ATOM 747 O O . ARG A 1 95 ? 4.503 -0.782 -3.902 1.00 93.75 95 ARG A O 1
ATOM 754 N N . TYR A 1 96 ? 3.989 0.193 -1.941 1.00 95.38 96 TYR A N 1
ATOM 755 C CA . TYR A 1 96 ? 2.593 -0.254 -1.914 1.00 95.38 96 TYR A CA 1
ATOM 756 C C . TYR A 1 96 ? 1.673 0.954 -1.903 1.00 95.38 96 TYR A C 1
ATOM 758 O O . TYR A 1 96 ? 1.774 1.792 -1.012 1.00 95.38 96 TYR A O 1
ATOM 766 N N . LEU A 1 97 ? 0.795 1.067 -2.893 1.00 96.69 97 LEU A N 1
ATOM 767 C CA . LEU A 1 97 ? -0.186 2.140 -2.957 1.00 96.69 97 LEU A CA 1
ATOM 768 C C . LEU A 1 97 ? -1.428 1.710 -2.193 1.00 96.69 97 LEU A C 1
ATOM 770 O O . LEU A 1 97 ? -2.098 0.756 -2.601 1.00 96.69 97 LEU A O 1
ATOM 774 N N . VAL A 1 98 ? -1.737 2.415 -1.110 1.00 96.06 98 VAL A N 1
ATOM 775 C CA . VAL A 1 98 ? -2.828 2.039 -0.214 1.00 96.06 98 VAL A CA 1
ATOM 776 C C . VAL A 1 98 ? -3.777 3.197 0.071 1.00 96.06 98 VAL A C 1
ATOM 778 O O . VAL A 1 98 ? -3.386 4.363 0.014 1.00 96.06 98 VAL A O 1
ATOM 781 N N . SER A 1 99 ? -5.018 2.862 0.416 1.00 95.00 99 SER A N 1
ATOM 782 C CA . SER A 1 99 ? -5.962 3.754 1.098 1.00 95.00 99 SER A CA 1
ATOM 783 C C . SER A 1 99 ? -6.550 3.061 2.326 1.00 95.00 99 SER A C 1
ATOM 785 O O . SER A 1 99 ? -6.485 1.837 2.456 1.00 95.00 99 SER A O 1
ATOM 787 N N . VAL A 1 100 ? -7.131 3.843 3.236 1.00 92.12 100 VAL A N 1
ATOM 788 C CA . VAL A 1 100 ? -7.828 3.321 4.420 1.00 92.12 100 VAL A CA 1
ATOM 789 C C . VAL A 1 100 ? -9.305 3.684 4.342 1.00 92.12 100 VAL A C 1
ATOM 791 O O . VAL A 1 100 ? -9.655 4.857 4.241 1.00 92.12 100 VAL A O 1
ATOM 794 N N . GLU A 1 101 ? -10.165 2.667 4.392 1.00 89.81 101 GLU A N 1
ATOM 795 C CA . GLU A 1 101 ? -11.627 2.784 4.396 1.00 89.81 101 GLU A CA 1
ATOM 796 C C . GLU A 1 101 ? -12.198 2.101 5.651 1.00 89.81 101 GLU A C 1
ATOM 798 O O . GLU A 1 101 ? -12.492 0.899 5.647 1.00 89.81 101 GLU A O 1
ATOM 803 N N . GLY A 1 102 ? -12.371 2.867 6.733 1.00 86.88 102 GLY A N 1
ATOM 804 C CA . GLY A 1 102 ? -12.761 2.321 8.035 1.00 86.88 102 GLY A CA 1
ATOM 805 C C . GLY A 1 102 ? -11.644 1.446 8.608 1.00 86.88 102 GLY A C 1
ATOM 806 O O . GLY A 1 102 ? -10.526 1.917 8.779 1.00 86.88 102 GLY A O 1
ATOM 807 N N . TRP A 1 103 ? -11.939 0.172 8.859 1.00 86.56 103 TRP A N 1
ATOM 808 C CA . TRP A 1 103 ? -10.981 -0.834 9.338 1.00 86.56 103 TRP A CA 1
ATOM 809 C C . TRP A 1 103 ? -10.218 -1.542 8.202 1.00 86.56 103 TRP A C 1
ATOM 811 O O . TRP A 1 103 ? -9.400 -2.424 8.441 1.00 86.56 103 TRP A O 1
ATOM 821 N N . ARG A 1 104 ? -10.468 -1.183 6.938 1.00 90.19 104 ARG A N 1
ATOM 822 C CA . ARG A 1 104 ? -9.869 -1.862 5.782 1.00 90.19 104 ARG A CA 1
ATOM 823 C C . ARG A 1 104 ? -8.710 -1.052 5.226 1.00 90.19 104 ARG A C 1
ATOM 825 O O . ARG A 1 104 ? -8.890 0.108 4.855 1.00 90.19 104 ARG A O 1
ATOM 832 N N . MET A 1 105 ? -7.549 -1.683 5.094 1.00 93.75 105 MET A N 1
ATOM 833 C CA . MET A 1 105 ? -6.441 -1.170 4.295 1.00 93.75 105 MET A CA 1
ATOM 834 C C . MET A 1 105 ? -6.561 -1.733 2.882 1.00 93.75 105 MET A C 1
ATOM 836 O O . MET A 1 105 ? -6.293 -2.907 2.651 1.00 93.75 105 MET A O 1
ATOM 840 N N . LEU A 1 106 ? -6.971 -0.904 1.928 1.00 95.31 106 LEU A N 1
ATOM 841 C CA . LEU A 1 106 ? -7.069 -1.311 0.531 1.00 95.31 106 LEU A CA 1
ATOM 842 C C . LEU A 1 106 ? -5.720 -1.120 -0.151 1.00 95.31 106 LEU A C 1
ATOM 844 O O . LEU A 1 106 ? -5.220 -0.001 -0.232 1.00 95.31 106 LEU A O 1
ATOM 848 N N . VAL A 1 107 ? -5.150 -2.201 -0.670 1.00 95.81 107 VAL A N 1
ATOM 849 C CA . VAL A 1 107 ? -3.899 -2.203 -1.427 1.00 95.81 107 VAL A CA 1
ATOM 850 C C . VAL A 1 107 ? -4.230 -2.238 -2.917 1.00 95.81 107 VAL A C 1
ATOM 852 O O . VAL A 1 107 ? -4.708 -3.235 -3.467 1.00 95.81 107 VAL A O 1
ATOM 855 N N . TRP A 1 108 ? -3.994 -1.112 -3.579 1.00 96.31 108 TRP A N 1
ATOM 856 C CA . TRP A 1 108 ? -4.369 -0.878 -4.973 1.00 96.31 108 TRP A CA 1
ATOM 857 C C . TRP A 1 108 ? -3.310 -1.378 -5.940 1.00 96.31 108 TRP A C 1
ATOM 859 O O . TRP A 1 108 ? -3.626 -1.977 -6.962 1.00 96.31 108 TRP A O 1
ATOM 869 N N . ARG A 1 109 ? -2.043 -1.120 -5.627 1.00 95.31 109 ARG A N 1
ATOM 870 C CA . ARG A 1 109 ? -0.893 -1.509 -6.443 1.00 95.31 109 ARG A CA 1
ATOM 871 C C . ARG A 1 109 ? 0.269 -1.857 -5.540 1.00 95.31 109 ARG A C 1
ATOM 873 O O . ARG A 1 109 ? 0.415 -1.265 -4.470 1.00 95.31 109 ARG A O 1
ATOM 880 N N . ALA A 1 110 ? 1.130 -2.730 -6.027 1.00 93.94 110 ALA A N 1
ATOM 881 C CA . ALA A 1 110 ? 2.478 -2.861 -5.511 1.00 93.94 110 ALA A CA 1
ATOM 882 C C . ALA A 1 110 ? 3.453 -2.667 -6.676 1.00 93.94 110 ALA A C 1
ATOM 884 O O . ALA A 1 110 ? 3.144 -2.983 -7.818 1.00 93.94 110 ALA A O 1
ATOM 885 N N . ILE A 1 111 ? 4.604 -2.060 -6.440 1.00 93.06 111 ILE A N 1
ATOM 886 C CA . ILE A 1 111 ? 5.601 -1.850 -7.491 1.00 93.06 111 ILE A CA 1
ATOM 887 C C . ILE A 1 111 ? 6.997 -1.970 -6.907 1.00 93.06 111 ILE A C 1
ATOM 889 O O . ILE A 1 111 ? 7.191 -1.937 -5.692 1.00 93.06 111 ILE A O 1
ATOM 893 N N . ARG A 1 112 ? 7.979 -2.006 -7.801 1.00 91.19 112 ARG A N 1
ATOM 894 C CA . ARG A 1 112 ? 9.386 -1.850 -7.473 1.00 91.19 112 ARG A CA 1
ATOM 895 C C . ARG A 1 112 ? 9.919 -0.545 -8.047 1.00 91.19 112 ARG A C 1
ATOM 897 O O . ARG A 1 112 ? 9.845 -0.311 -9.251 1.00 91.19 112 ARG A O 1
ATOM 904 N N . GLU A 1 113 ? 10.478 0.299 -7.190 1.00 91.25 113 GLU A N 1
ATOM 905 C CA . GLU A 1 113 ? 11.055 1.588 -7.574 1.00 91.25 113 GLU A CA 1
ATOM 906 C C . GLU A 1 113 ? 12.212 1.435 -8.570 1.00 91.25 113 GLU A C 1
ATOM 908 O O . GLU A 1 113 ? 12.351 2.263 -9.462 1.00 91.25 113 GLU A O 1
ATOM 913 N N . ASP A 1 114 ? 13.008 0.368 -8.478 1.00 90.00 114 ASP A N 1
ATOM 914 C CA . ASP A 1 114 ? 14.113 0.114 -9.410 1.00 90.00 114 ASP A CA 1
ATOM 915 C C . ASP A 1 114 ? 13.651 -0.242 -10.832 1.00 90.00 114 ASP A C 1
ATOM 917 O O . ASP A 1 114 ? 14.415 -0.074 -11.778 1.00 90.00 114 ASP A O 1
ATOM 921 N N . GLN A 1 115 ? 12.400 -0.678 -11.003 1.00 89.50 115 GLN A N 1
ATOM 922 C CA . GLN A 1 115 ? 11.809 -0.951 -12.317 1.00 89.50 115 GLN A CA 1
ATOM 923 C C . GLN A 1 115 ? 10.994 0.232 -12.843 1.00 89.50 115 GLN A C 1
ATOM 925 O O . GLN A 1 115 ? 11.062 0.563 -14.025 1.00 89.50 115 GLN A O 1
ATOM 930 N N . GLU A 1 116 ? 10.210 0.873 -11.973 1.00 91.50 116 GLU A N 1
ATOM 931 C CA . GLU A 1 116 ? 9.353 1.995 -12.368 1.00 91.50 116 GL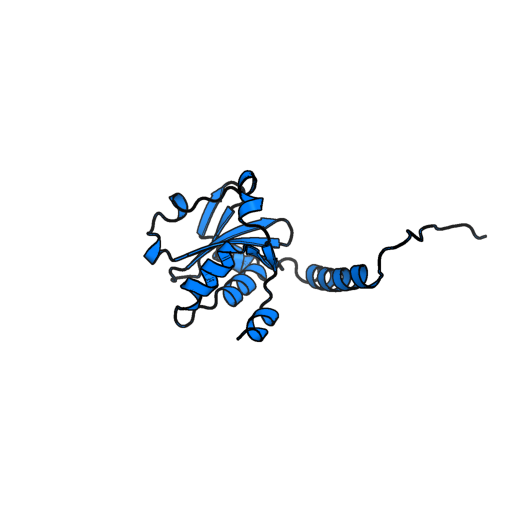U A CA 1
ATOM 932 C C . GLU A 1 116 ? 10.112 3.324 -12.478 1.00 91.50 116 GLU A C 1
ATOM 934 O O . GLU A 1 116 ? 9.678 4.215 -13.214 1.00 91.50 116 GLU A O 1
ATOM 939 N N . GLY A 1 117 ? 11.247 3.439 -11.783 1.00 91.19 117 GLY A N 1
ATOM 940 C CA . GLY A 1 117 ? 12.042 4.653 -11.641 1.00 91.19 117 GLY A CA 1
ATOM 941 C C . GLY A 1 117 ? 11.604 5.512 -10.451 1.00 91.19 117 GLY A C 1
ATOM 942 O O . GLY A 1 117 ? 10.484 5.409 -9.953 1.00 91.19 117 GLY A O 1
ATOM 943 N N . ALA A 1 118 ? 12.479 6.417 -10.003 1.00 90.06 118 ALA A N 1
ATOM 944 C CA . ALA A 1 118 ? 12.245 7.272 -8.829 1.00 90.06 118 ALA A CA 1
ATOM 945 C C . ALA A 1 118 ? 11.012 8.197 -8.953 1.00 90.06 118 ALA A C 1
ATOM 947 O O . ALA A 1 118 ? 10.479 8.671 -7.953 1.00 90.06 118 ALA A O 1
ATOM 948 N N . ASN A 1 119 ? 10.521 8.439 -10.172 1.00 92.88 119 ASN A N 1
ATOM 949 C CA . ASN A 1 119 ? 9.311 9.216 -10.454 1.00 92.88 119 ASN A CA 1
ATOM 950 C C . ASN A 1 119 ? 8.021 8.368 -10.460 1.00 92.88 119 ASN A C 1
ATOM 952 O O . ASN A 1 119 ? 6.984 8.840 -10.940 1.00 92.88 119 ASN A O 1
ATOM 956 N N . TYR A 1 120 ? 8.059 7.142 -9.925 1.00 92.19 120 TYR A N 1
ATOM 957 C CA . TYR A 1 120 ? 6.922 6.218 -9.894 1.00 92.19 120 TYR A CA 1
ATOM 958 C C . TYR A 1 120 ? 5.639 6.846 -9.342 1.00 92.19 120 TYR A C 1
ATOM 960 O O . TYR A 1 120 ? 4.568 6.603 -9.889 1.00 92.19 120 TYR A O 1
ATOM 968 N N . ALA A 1 121 ? 5.726 7.693 -8.310 1.00 90.38 121 ALA A N 1
ATOM 969 C CA . ALA A 1 121 ? 4.552 8.288 -7.669 1.00 90.38 121 ALA A CA 1
ATOM 970 C C . ALA A 1 121 ? 3.770 9.218 -8.613 1.00 90.38 121 ALA A C 1
ATOM 972 O O . ALA A 1 121 ? 2.557 9.369 -8.485 1.00 90.38 121 ALA A O 1
ATOM 973 N N . SER A 1 122 ? 4.455 9.808 -9.593 1.00 89.12 122 SER A N 1
ATOM 974 C CA . SER A 1 122 ? 3.853 10.659 -10.621 1.00 89.12 122 SER A CA 1
ATOM 975 C C . SER A 1 122 ? 3.335 9.855 -11.815 1.00 89.12 122 SER A C 1
ATOM 977 O O . SER A 1 122 ? 2.424 10.309 -12.506 1.00 89.12 122 SER A O 1
ATOM 979 N N . LYS A 1 123 ? 3.926 8.682 -12.072 1.00 90.81 123 LYS A N 1
ATOM 980 C CA . LYS A 1 123 ? 3.627 7.803 -13.212 1.00 90.81 123 LYS A CA 1
ATOM 981 C C . LYS A 1 123 ? 2.473 6.845 -12.911 1.00 90.81 123 LYS A C 1
ATOM 983 O O . LYS A 1 123 ? 1.569 6.685 -13.726 1.00 90.81 123 LYS A O 1
ATOM 988 N N . VAL A 1 124 ? 2.502 6.216 -11.740 1.00 89.25 124 VAL A N 1
ATOM 989 C CA . VAL A 1 124 ? 1.515 5.234 -11.292 1.00 89.25 124 VAL A CA 1
ATOM 990 C C . VAL A 1 124 ? 0.448 5.965 -10.491 1.00 89.25 124 VAL A C 1
ATOM 992 O O . VAL A 1 124 ? 0.569 6.155 -9.282 1.00 89.25 124 VAL A O 1
ATOM 995 N N . LYS A 1 125 ? -0.596 6.404 -11.194 1.00 88.38 125 LYS A N 1
ATOM 996 C CA . LYS A 1 125 ? -1.755 7.063 -10.593 1.00 88.38 125 LYS A CA 1
ATOM 997 C C . LYS A 1 125 ? -2.918 6.092 -10.494 1.00 88.38 125 LYS A C 1
ATOM 999 O O . LYS A 1 125 ? -3.147 5.303 -11.406 1.00 88.38 125 LYS A O 1
ATOM 1004 N N . VAL A 1 126 ? -3.634 6.186 -9.383 1.00 91.00 126 VAL A N 1
ATOM 1005 C CA . VAL A 1 126 ? -4.920 5.529 -9.179 1.00 91.00 126 VAL A CA 1
ATOM 1006 C C . VAL A 1 126 ? -5.893 6.587 -8.696 1.00 91.00 126 VAL A C 1
ATOM 1008 O O . VAL A 1 126 ? -5.545 7.390 -7.830 1.00 91.00 126 VAL A O 1
ATOM 1011 N N . ASN A 1 127 ? -7.096 6.605 -9.255 1.00 90.69 127 ASN A N 1
ATOM 1012 C CA . ASN A 1 127 ? -8.193 7.408 -8.736 1.00 90.69 127 ASN A CA 1
ATOM 1013 C C . ASN A 1 127 ? -9.248 6.478 -8.112 1.00 90.69 127 ASN A C 1
ATOM 1015 O O . ASN A 1 127 ? -9.984 5.824 -8.858 1.00 90.69 127 ASN A O 1
ATOM 1019 N N . PRO A 1 128 ? -9.347 6.419 -6.767 1.00 89.69 128 PRO A N 1
ATOM 1020 C CA . PRO A 1 128 ? -10.272 5.524 -6.083 1.00 89.69 128 PRO A CA 1
ATOM 1021 C C . PRO A 1 128 ? -11.727 5.716 -6.505 1.00 89.69 128 PRO A C 1
ATOM 1023 O O . PRO A 1 128 ? -12.455 4.732 -6.586 1.00 89.69 128 PRO A O 1
ATOM 1026 N N . ASP A 1 129 ? -12.145 6.939 -6.835 1.00 88.12 129 ASP A N 1
ATOM 1027 C CA . ASP A 1 129 ? -13.544 7.241 -7.148 1.00 88.12 129 ASP A CA 1
ATOM 1028 C C . ASP A 1 129 ? -13.957 6.717 -8.529 1.00 88.12 129 ASP A C 1
ATOM 1030 O O . ASP A 1 129 ? -15.047 6.166 -8.698 1.00 88.12 129 ASP A O 1
ATOM 1034 N N . SER A 1 130 ? -13.080 6.850 -9.529 1.00 90.50 130 SER A N 1
ATOM 1035 C CA . SER A 1 130 ? -13.381 6.447 -10.909 1.00 90.50 130 SER A CA 1
ATOM 1036 C C . SER A 1 130 ? -12.927 5.028 -11.247 1.00 90.50 130 SER A C 1
ATOM 1038 O O . SER A 1 130 ? -13.541 4.372 -12.087 1.00 90.50 130 SER A O 1
ATOM 1040 N N . GLU A 1 131 ? -11.860 4.532 -10.617 1.00 91.00 131 GLU A N 1
ATOM 1041 C CA . GLU A 1 131 ? -11.205 3.279 -11.016 1.00 91.00 131 GLU A CA 1
ATOM 1042 C C . GLU A 1 131 ? -11.51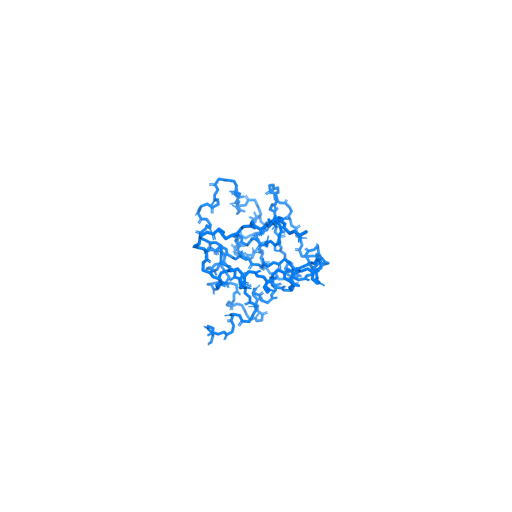3 2.099 -10.089 1.00 91.00 131 GLU A C 1
ATOM 1044 O O . GLU A 1 131 ? -11.098 0.978 -10.383 1.00 91.00 131 GLU A O 1
ATOM 1049 N N . ARG A 1 132 ? -12.296 2.284 -9.014 1.00 90.31 132 ARG A N 1
ATOM 1050 C CA . ARG A 1 132 ? -12.606 1.221 -8.033 1.00 90.31 132 ARG A CA 1
ATOM 1051 C C . ARG A 1 132 ? -13.031 -0.099 -8.659 1.00 90.31 132 ARG A C 1
ATOM 1053 O O . ARG A 1 132 ? -12.626 -1.161 -8.194 1.00 90.31 132 ARG A O 1
ATOM 1060 N N . ARG A 1 133 ? -13.845 -0.040 -9.717 1.00 90.38 133 ARG A N 1
ATOM 1061 C CA . ARG A 1 133 ? -14.344 -1.230 -10.422 1.00 90.38 133 ARG A CA 1
ATOM 1062 C C . ARG A 1 133 ? -13.232 -2.010 -11.116 1.00 90.38 133 ARG A C 1
ATOM 1064 O O . ARG A 1 133 ? -13.288 -3.229 -11.104 1.00 90.38 133 ARG A O 1
ATOM 1071 N N . ALA A 1 134 ? -12.229 -1.330 -11.668 1.00 91.50 134 ALA A N 1
ATOM 1072 C CA . ALA A 1 134 ? -11.101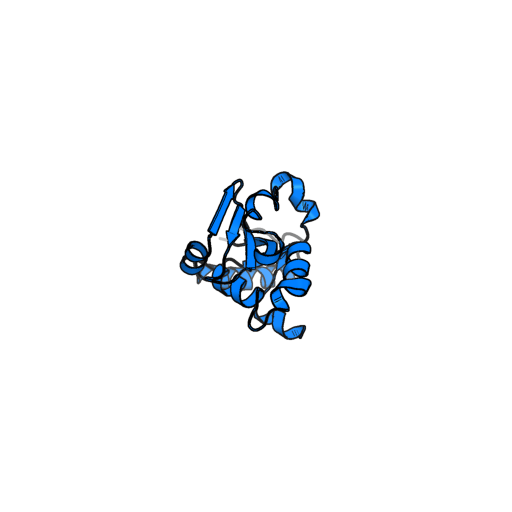 -1.972 -12.344 1.00 91.50 134 ALA A CA 1
ATOM 1073 C C . ALA A 1 134 ? -10.148 -2.679 -11.365 1.00 91.50 134 ALA A C 1
ATOM 1075 O O . ALA A 1 134 ? -9.451 -3.612 -11.749 1.00 91.50 134 ALA A O 1
ATOM 1076 N N . TYR A 1 135 ? -10.128 -2.237 -10.106 1.00 92.00 135 TYR A N 1
ATOM 1077 C CA . TYR A 1 135 ? -9.329 -2.833 -9.031 1.00 92.00 135 TYR A CA 1
ATOM 1078 C C . TYR A 1 135 ? -10.110 -3.838 -8.176 1.00 92.00 135 TYR A C 1
ATOM 1080 O O . TYR A 1 135 ? -9.526 -4.540 -7.353 1.00 92.00 135 TYR A O 1
ATOM 1088 N N . SER A 1 136 ? -11.425 -3.922 -8.362 1.00 87.06 136 SER A N 1
ATOM 1089 C CA . SER A 1 136 ? -12.269 -4.885 -7.661 1.00 87.06 136 SER A CA 1
ATOM 1090 C C . SER A 1 136 ? -12.191 -6.269 -8.324 1.00 87.06 136 SER A C 1
ATOM 1092 O O . SER A 1 136 ? -12.036 -6.345 -9.540 1.00 87.06 136 SER A O 1
ATOM 1094 N N . PRO A 1 137 ? -12.382 -7.365 -7.569 1.00 92.38 137 PRO A N 1
ATOM 1095 C CA . PRO A 1 137 ? -12.583 -7.419 -6.124 1.00 92.38 137 PRO A CA 1
ATOM 1096 C C . PRO A 1 137 ? -11.295 -7.163 -5.329 1.00 92.38 137 PRO A C 1
ATOM 1098 O O . PRO A 1 137 ? -10.189 -7.459 -5.777 1.00 92.38 137 PRO A O 1
ATOM 1101 N N . PHE A 1 138 ? -11.479 -6.645 -4.116 1.00 92.00 138 PHE A N 1
ATOM 1102 C CA . PHE A 1 138 ? -10.437 -6.556 -3.098 1.00 92.00 138 PHE A CA 1
ATOM 1103 C C . PHE A 1 138 ? -10.542 -7.781 -2.195 1.00 92.00 138 PHE A C 1
ATOM 1105 O O . PHE A 1 138 ? -11.558 -7.971 -1.524 1.00 92.00 138 PHE A O 1
ATOM 1112 N N . MET A 1 139 ? -9.515 -8.623 -2.210 1.00 89.50 139 MET A N 1
ATOM 1113 C CA . MET A 1 139 ? -9.486 -9.872 -1.460 1.00 89.50 139 MET A CA 1
ATOM 1114 C C . MET A 1 139 ? -8.742 -9.660 -0.152 1.00 89.50 139 MET A C 1
ATOM 1116 O O . MET A 1 139 ? -7.640 -9.111 -0.144 1.00 89.50 139 MET A O 1
ATOM 1120 N N . ARG A 1 140 ? -9.372 -10.066 0.952 1.00 86.38 140 ARG A N 1
ATOM 1121 C CA . ARG A 1 140 ? -8.740 -10.082 2.270 1.00 86.38 140 ARG A CA 1
ATOM 1122 C C . ARG A 1 140 ? -7.515 -10.981 2.204 1.00 86.38 140 ARG A C 1
ATOM 1124 O O . ARG A 1 140 ? -7.592 -12.061 1.624 1.00 86.38 140 ARG A O 1
ATOM 1131 N N . VAL A 1 141 ? -6.417 -10.537 2.797 1.00 77.50 141 VAL A N 1
ATOM 1132 C CA . VAL A 1 141 ? -5.244 -11.386 2.962 1.00 77.50 141 VAL A CA 1
ATOM 1133 C C . VAL A 1 141 ? -4.906 -11.448 4.436 1.00 77.50 141 VAL A C 1
ATOM 1135 O O . VAL A 1 141 ? -4.575 -10.435 5.044 1.00 77.50 141 VAL A O 1
ATOM 1138 N N . ASP A 1 142 ? -4.985 -12.647 4.996 1.00 68.50 142 ASP A N 1
ATOM 1139 C CA . ASP A 1 142 ? -4.513 -12.920 6.344 1.00 68.50 142 ASP A CA 1
ATOM 1140 C C . ASP A 1 142 ? -3.165 -13.638 6.259 1.00 68.50 142 ASP A C 1
ATOM 1142 O O . ASP A 1 142 ? -2.940 -14.454 5.359 1.00 68.50 142 ASP A O 1
ATOM 1146 N N . SER A 1 143 ? -2.262 -13.352 7.201 1.00 60.31 143 SER A N 1
ATOM 1147 C CA . SER A 1 143 ? -0.955 -14.027 7.250 1.00 60.31 143 SER A CA 1
ATOM 1148 C C . SER A 1 143 ? -1.103 -15.549 7.372 1.00 60.31 143 SER A C 1
ATOM 1150 O O . SER A 1 143 ? -0.291 -16.275 6.811 1.00 60.31 143 SER A O 1
ATOM 1152 N N . ASP A 1 144 ? -2.170 -16.026 8.019 1.00 53.72 144 ASP A N 1
ATOM 1153 C CA . ASP A 1 144 ? -2.455 -17.457 8.179 1.00 53.72 144 ASP A CA 1
ATOM 1154 C C . ASP A 1 144 ? -2.936 -18.104 6.870 1.00 53.72 144 ASP A C 1
ATOM 1156 O O . ASP A 1 144 ? -2.494 -19.194 6.518 1.00 53.72 144 ASP A O 1
ATOM 1160 N N . SER A 1 145 ? -3.753 -17.393 6.082 1.00 53.28 145 SER A N 1
ATOM 1161 C CA . SER A 1 145 ? -4.226 -17.872 4.771 1.00 53.28 145 SER A CA 1
ATOM 1162 C C . SER A 1 145 ? -3.117 -17.960 3.713 1.00 53.28 145 SER A C 1
ATOM 1164 O O . SER A 1 145 ? -3.254 -18.667 2.721 1.00 53.28 145 SER A O 1
ATOM 1166 N N . TYR A 1 146 ? -2.006 -17.245 3.906 1.00 52.62 146 TYR A N 1
ATOM 1167 C CA . TYR A 1 146 ? -0.918 -17.137 2.930 1.00 52.62 146 TYR A CA 1
ATOM 1168 C C . TYR A 1 146 ? -0.036 -18.395 2.849 1.00 52.62 146 TYR A C 1
ATOM 1170 O O . TYR A 1 146 ? 0.503 -18.698 1.785 1.00 52.62 146 TYR A O 1
ATOM 1178 N N . TYR A 1 147 ? 0.091 -19.154 3.942 1.00 52.03 147 TYR A N 1
ATOM 1179 C CA . TYR A 1 147 ? 0.920 -20.366 3.989 1.00 52.03 147 TYR A CA 1
ATOM 1180 C C . TYR A 1 147 ? 0.176 -21.648 3.590 1.00 52.03 147 TYR A C 1
ATOM 1182 O O . TYR A 1 147 ? 0.825 -22.668 3.391 1.00 52.03 147 TYR A O 1
ATOM 1190 N N . GLU A 1 148 ? -1.150 -21.617 3.420 1.00 48.31 148 GLU A N 1
ATOM 1191 C CA . GLU A 1 148 ? -1.908 -22.771 2.904 1.00 48.31 148 GLU A CA 1
ATOM 1192 C C . GLU A 1 148 ? -1.758 -22.971 1.384 1.00 48.31 148 GLU A C 1
ATOM 1194 O O . GLU A 1 148 ? -2.041 -24.053 0.876 1.00 48.31 148 GLU A O 1
ATOM 1199 N N . PHE A 1 149 ? -1.292 -21.955 0.649 1.00 44.62 149 PHE A N 1
ATOM 1200 C CA . PHE A 1 149 ? -1.144 -21.992 -0.815 1.00 44.62 149 PHE A CA 1
ATOM 1201 C C . PHE A 1 149 ? 0.298 -22.209 -1.301 1.00 44.62 149 PHE A C 1
ATOM 1203 O O . PHE A 1 149 ? 0.552 -22.091 -2.504 1.00 44.62 149 PHE A O 1
ATOM 1210 N N . LYS A 1 150 ? 1.243 -22.489 -0.396 1.00 42.22 150 LYS A N 1
ATOM 1211 C CA . LYS A 1 150 ? 2.668 -22.667 -0.707 1.00 42.22 150 LYS A CA 1
ATOM 1212 C C . LYS A 1 150 ? 3.108 -24.106 -0.471 1.00 42.22 150 LYS A C 1
ATOM 1214 O O . LYS A 1 150 ? 3.857 -24.617 -1.332 1.00 42.22 150 LYS A O 1
#

Radius of gyration: 18.88 Å; chains: 1; bounding box: 63×36×47 Å

pLDDT: mean 77.24, std 19.67, range [32.66, 96.69]

Sequence (150 aa):
MSLPWLGMVKGIKCDYIFEQSTTLLEEIRKPSVLVPFLSQKAISDCFDNIAKLDDCDPISYLSRVANSTEALELAKHINVGNGLYWLKRGRTTDRYLVSVEGWRMLVWRAIREDQEGANYASKVKVNPDSERRAYSPFMRVDSDSYYEFK